Protein AF-A0A352CDX6-F1 (afdb_monomer_lite)

Secondary structure (DSSP, 8-state):
-PEEEE-S-TTHHHHHHHHHHHHTT-SSEEEEE-

Structure (mmCIF, N/CA/C/O backbone):
data_AF-A0A352CDX6-F1
#
_entry.id   AF-A0A352CDX6-F1
#
loop_
_atom_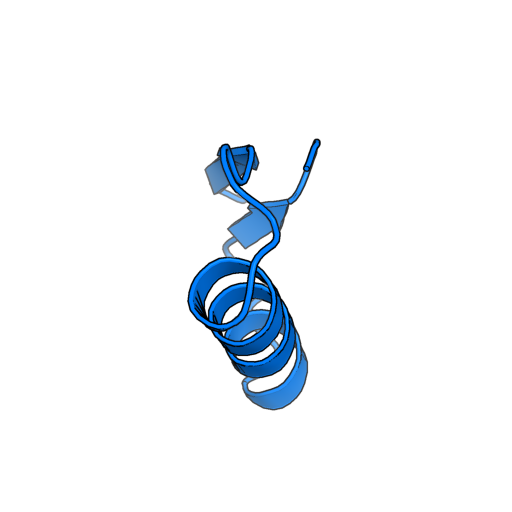site.group_PDB
_atom_site.id
_atom_site.type_symbol
_atom_site.label_atom_id
_atom_site.label_alt_id
_atom_site.label_comp_id
_atom_site.label_asym_id
_atom_site.label_entity_id
_atom_site.label_seq_id
_atom_site.pdbx_PDB_ins_code
_atom_site.Cartn_x
_atom_site.Cartn_y
_atom_site.Cartn_z
_atom_site.occupancy
_atom_site.B_iso_or_equiv
_atom_site.auth_seq_id
_atom_site.auth_comp_id
_atom_site.auth_asym_id
_atom_site.auth_atom_id
_atom_site.pdbx_PDB_model_num
ATOM 1 N N . MET A 1 1 ? -13.016 6.389 9.561 1.00 84.94 1 MET A N 1
ATOM 2 C CA 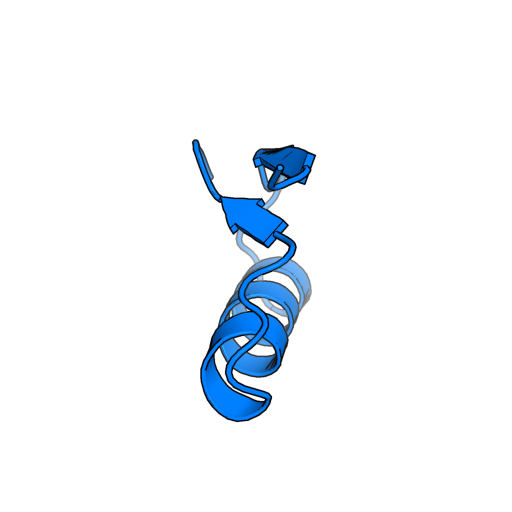. MET A 1 1 ? -13.190 6.592 8.108 1.00 84.94 1 MET A CA 1
ATOM 3 C C . MET A 1 1 ? -11.838 6.321 7.475 1.00 84.94 1 MET A C 1
ATOM 5 O O . MET A 1 1 ? -10.879 6.942 7.913 1.00 84.94 1 MET A O 1
ATOM 9 N N . ALA A 1 2 ? -11.730 5.328 6.592 1.00 92.31 2 ALA A N 1
ATOM 10 C CA . ALA A 1 2 ? -10.443 4.912 6.035 1.00 92.31 2 ALA A CA 1
ATOM 11 C C . ALA A 1 2 ? -10.028 5.813 4.861 1.00 92.31 2 ALA A C 1
ATOM 13 O O . ALA A 1 2 ? -10.874 6.261 4.083 1.00 92.31 2 ALA A O 1
ATOM 14 N N . VAL A 1 3 ? -8.728 6.079 4.739 1.00 97.81 3 VAL A N 1
ATOM 15 C CA . VAL A 1 3 ? -8.143 6.771 3.589 1.00 97.81 3 VAL A CA 1
ATOM 16 C C . VAL A 1 3 ? -8.042 5.779 2.437 1.00 97.81 3 VAL A C 1
ATOM 18 O O . VAL A 1 3 ? -7.397 4.740 2.554 1.00 97.81 3 VAL A O 1
ATOM 21 N N . ARG A 1 4 ? -8.679 6.110 1.316 1.00 97.94 4 ARG A N 1
ATOM 22 C CA . ARG A 1 4 ? -8.699 5.269 0.116 1.00 97.94 4 ARG A CA 1
ATOM 23 C C . ARG A 1 4 ? -7.482 5.583 -0.747 1.00 97.94 4 ARG A C 1
ATOM 25 O O . ARG A 1 4 ? -7.293 6.735 -1.134 1.00 97.94 4 ARG A O 1
ATOM 32 N N . VAL A 1 5 ? -6.665 4.577 -1.045 1.00 97.81 5 VAL A N 1
ATOM 33 C CA . VAL A 1 5 ? -5.403 4.732 -1.787 1.00 97.81 5 VAL A CA 1
ATOM 34 C C . VAL A 1 5 ? -5.302 3.745 -2.948 1.00 97.81 5 VAL A C 1
ATOM 36 O O . VAL A 1 5 ? -5.815 2.631 -2.873 1.00 97.81 5 VAL A O 1
ATOM 39 N N . ALA A 1 6 ? -4.611 4.148 -4.015 1.00 98.44 6 ALA A N 1
ATOM 40 C CA . ALA A 1 6 ? -4.211 3.273 -5.117 1.00 98.44 6 ALA A CA 1
ATOM 41 C C . ALA A 1 6 ? -2.677 3.165 -5.170 1.00 98.44 6 ALA A C 1
ATOM 43 O O . ALA A 1 6 ? -1.989 4.150 -4.884 1.00 98.44 6 ALA A O 1
ATOM 44 N N . ILE A 1 7 ? -2.135 1.997 -5.527 1.00 98.50 7 ILE A N 1
ATOM 45 C CA . ILE A 1 7 ? -0.681 1.743 -5.532 1.00 98.50 7 ILE A CA 1
ATOM 46 C C . ILE A 1 7 ? -0.133 1.707 -6.964 1.00 98.50 7 ILE A C 1
ATOM 48 O O . ILE A 1 7 ? 0.192 0.645 -7.492 1.00 98.50 7 ILE A O 1
ATOM 52 N N . ASN A 1 8 ? 0.096 2.881 -7.557 1.00 98.25 8 ASN A N 1
ATOM 53 C CA . ASN A 1 8 ? 0.700 2.953 -8.887 1.00 98.25 8 ASN A CA 1
ATOM 54 C C . ASN A 1 8 ? 2.161 2.450 -8.868 1.00 98.25 8 ASN A C 1
ATOM 56 O O . ASN A 1 8 ? 3.062 3.120 -8.357 1.00 98.25 8 ASN A O 1
ATOM 60 N N . GLY A 1 9 ? 2.383 1.259 -9.433 1.00 97.31 9 GLY A N 1
ATOM 61 C CA . GLY A 1 9 ? 3.686 0.595 -9.508 1.00 97.31 9 GLY A CA 1
ATOM 62 C C . GLY A 1 9 ? 3.856 -0.538 -8.490 1.00 97.31 9 GLY A C 1
ATOM 63 O O . GLY A 1 9 ? 4.556 -0.407 -7.483 1.00 97.31 9 GLY A O 1
ATOM 64 N N . PHE A 1 10 ? 3.313 -1.721 -8.800 1.00 98.56 10 PHE A N 1
ATOM 65 C CA . PHE A 1 10 ? 3.350 -2.909 -7.928 1.00 98.56 10 PHE A CA 1
ATOM 66 C C . PHE A 1 10 ? 4.625 -3.760 -8.034 1.00 98.56 10 PHE A C 1
ATOM 68 O O 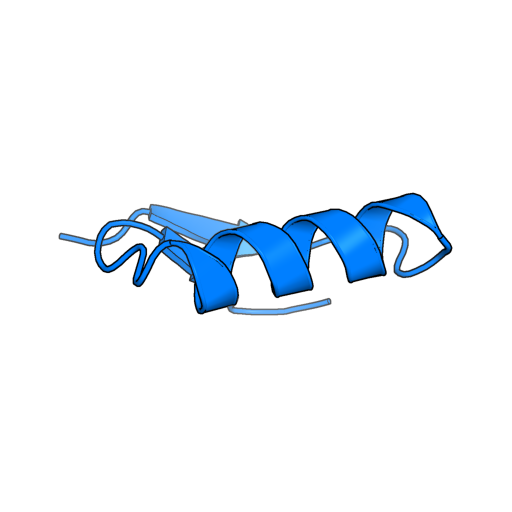. PHE A 1 10 ? 4.626 -4.998 -8.004 1.00 98.56 10 PHE A O 1
ATOM 75 N N . GLY A 1 11 ? 5.757 -3.073 -8.160 1.00 98.19 11 GLY A N 1
ATOM 76 C CA . GLY A 1 11 ? 7.078 -3.681 -8.102 1.00 98.19 11 GLY A CA 1
ATOM 77 C C . GLY A 1 11 ? 7.450 -4.111 -6.681 1.00 98.19 11 GLY A C 1
ATOM 78 O O . GLY A 1 11 ? 6.610 -4.396 -5.829 1.00 98.19 11 GLY A O 1
ATOM 79 N N . ARG A 1 12 ? 8.752 -4.142 -6.392 1.00 98.50 12 ARG A N 1
ATOM 80 C CA . ARG A 1 12 ? 9.258 -4.529 -5.066 1.00 98.50 12 ARG A CA 1
ATOM 81 C C . ARG A 1 12 ? 8.673 -3.663 -3.941 1.00 98.50 12 ARG A C 1
ATOM 83 O O . ARG A 1 12 ? 8.246 -4.210 -2.933 1.00 98.50 12 ARG A O 1
ATOM 90 N N . ILE A 1 13 ? 8.616 -2.344 -4.134 1.00 98.56 13 ILE A N 1
ATOM 91 C CA . ILE A 1 13 ? 8.134 -1.399 -3.116 1.00 98.56 13 ILE A CA 1
ATOM 92 C C . ILE A 1 13 ? 6.619 -1.487 -2.933 1.00 98.56 13 ILE A C 1
ATOM 94 O O . ILE A 1 13 ? 6.175 -1.642 -1.802 1.00 98.56 13 ILE A O 1
ATOM 98 N N . GLY A 1 14 ? 5.831 -1.489 -4.015 1.00 98.62 14 GLY A N 1
ATOM 99 C CA . GLY A 1 14 ? 4.370 -1.597 -3.914 1.00 98.62 14 GLY A CA 1
ATOM 100 C C . GLY A 1 14 ? 3.915 -2.845 -3.147 1.00 98.62 14 GLY A C 1
ATOM 101 O O . GLY A 1 14 ? 3.045 -2.760 -2.282 1.00 98.62 14 GLY A O 1
ATOM 102 N N . ARG A 1 15 ? 4.583 -3.989 -3.365 1.00 98.75 15 ARG A N 1
ATOM 103 C CA . ARG A 1 15 ? 4.314 -5.225 -2.609 1.00 98.75 15 ARG A CA 1
ATOM 104 C C . ARG A 1 15 ? 4.669 -5.121 -1.126 1.00 98.75 15 ARG A C 1
ATOM 106 O O . ARG A 1 15 ? 3.935 -5.652 -0.298 1.00 98.75 15 ARG A O 1
ATOM 113 N N . LEU A 1 16 ? 5.777 -4.460 -0.783 1.00 98.62 16 LEU A N 1
ATOM 114 C CA . LEU A 1 16 ? 6.178 -4.259 0.615 1.00 98.62 16 LEU A CA 1
ATOM 115 C C . LEU A 1 16 ? 5.267 -3.261 1.338 1.00 98.62 16 LEU A C 1
ATOM 117 O O . LEU A 1 16 ? 4.978 -3.460 2.513 1.00 98.62 16 LEU A O 1
ATOM 121 N N . VAL A 1 17 ? 4.764 -2.240 0.640 1.00 98.44 17 VAL A N 1
ATOM 122 C CA . VAL A 1 17 ? 3.758 -1.316 1.182 1.00 98.44 17 VAL A CA 1
ATOM 123 C C . VAL A 1 17 ? 2.468 -2.066 1.510 1.00 98.44 17 VAL A C 1
ATOM 125 O O . VAL A 1 17 ? 2.006 -1.988 2.645 1.00 98.44 17 VAL A O 1
ATOM 128 N N . LEU A 1 18 ? 1.928 -2.851 0.567 1.00 98.44 18 LEU A N 1
ATOM 129 C CA . LEU A 1 18 ? 0.718 -3.641 0.820 1.00 98.44 18 LEU A CA 1
ATOM 130 C C . LEU A 1 18 ? 0.922 -4.646 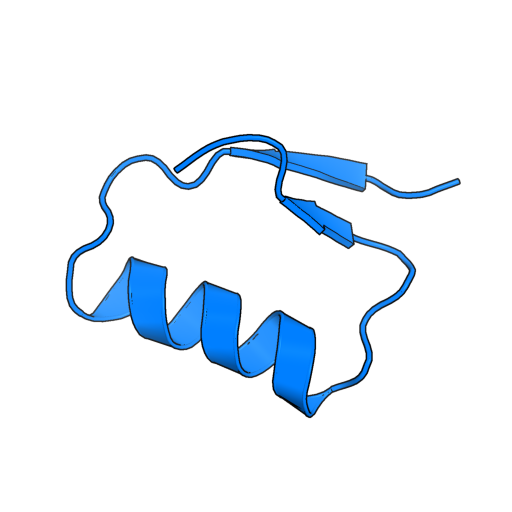1.963 1.00 98.44 18 LEU A C 1
ATOM 132 O O . LEU A 1 18 ? 0.067 -4.764 2.836 1.00 98.44 18 LEU A O 1
ATOM 136 N N . ARG A 1 19 ? 2.074 -5.328 1.994 1.00 98.50 19 ARG A N 1
ATOM 137 C CA . ARG A 1 19 ? 2.444 -6.218 3.101 1.00 98.50 19 ARG A CA 1
ATOM 138 C C . ARG A 1 19 ? 2.445 -5.478 4.439 1.00 98.50 19 ARG A C 1
ATOM 140 O O . ARG A 1 19 ? 1.820 -5.957 5.372 1.00 98.50 19 ARG A O 1
ATOM 147 N N . SER A 1 20 ? 3.096 -4.318 4.516 1.00 98.44 20 SER A N 1
ATOM 148 C CA . SER A 1 20 ? 3.183 -3.527 5.748 1.00 98.44 20 SER A CA 1
ATOM 149 C C . SER A 1 20 ? 1.804 -3.103 6.261 1.00 98.44 20 SER A C 1
ATOM 151 O O . SER A 1 20 ? 1.538 -3.223 7.456 1.00 98.44 20 SER A O 1
ATOM 153 N N . ILE A 1 21 ? 0.904 -2.679 5.363 1.00 98.12 21 ILE A N 1
ATOM 154 C CA . ILE A 1 21 ? -0.484 -2.323 5.705 1.00 98.12 21 ILE A CA 1
ATOM 155 C C . ILE A 1 21 ? -1.206 -3.511 6.360 1.00 98.12 21 ILE A C 1
ATOM 157 O O . ILE A 1 21 ? -1.856 -3.335 7.390 1.00 98.12 21 ILE A O 1
ATOM 161 N N . ILE A 1 22 ? -1.058 -4.713 5.792 1.00 97.75 22 ILE A N 1
ATOM 162 C CA . ILE A 1 22 ? -1.697 -5.939 6.294 1.00 97.75 22 ILE A CA 1
ATOM 163 C C . ILE A 1 22 ? -1.057 -6.405 7.612 1.00 97.75 22 ILE A C 1
ATOM 165 O O . ILE A 1 22 ? -1.772 -6.719 8.558 1.00 97.75 22 ILE A O 1
ATOM 169 N N . GLU A 1 23 ? 0.276 -6.431 7.702 1.00 98.56 23 GLU A N 1
ATOM 170 C CA . GLU A 1 23 ? 1.014 -6.900 8.888 1.00 98.56 23 GLU A CA 1
ATOM 171 C C . GLU A 1 23 ? 0.754 -6.043 10.133 1.00 98.56 23 GLU A C 1
ATOM 173 O O . GLU A 1 23 ? 0.757 -6.560 11.247 1.00 98.56 23 GLU A O 1
ATOM 178 N N . HIS A 1 24 ? 0.498 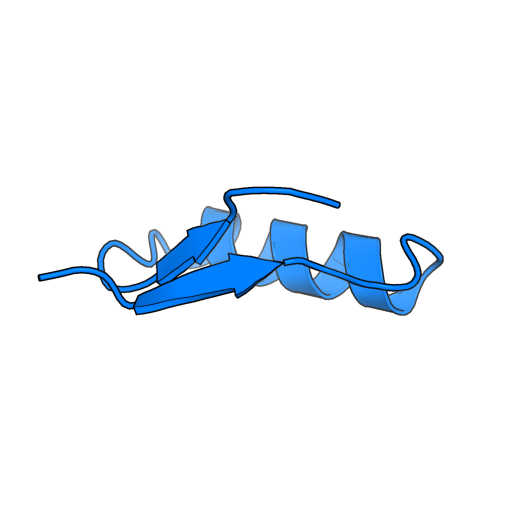-4.746 9.952 1.00 98.19 24 HIS A N 1
ATOM 179 C CA . HIS A 1 24 ? 0.198 -3.821 11.047 1.00 98.19 24 HIS A CA 1
ATOM 180 C C . HIS A 1 24 ? -1.309 -3.689 11.347 1.00 98.19 24 HIS A C 1
ATOM 182 O O . HIS A 1 24 ? -1.678 -2.797 12.110 1.00 98.19 24 HIS A O 1
ATOM 188 N N . ASP A 1 25 ? -2.175 -4.515 10.739 1.00 97.00 25 ASP A N 1
ATOM 189 C CA . ASP A 1 25 ? -3.648 -4.436 10.835 1.00 97.00 25 ASP A CA 1
ATOM 190 C C . ASP A 1 25 ? -4.171 -2.991 10.688 1.00 97.00 25 ASP A C 1
ATOM 192 O O . ASP A 1 25 ? -4.977 -2.496 11.483 1.00 97.00 25 ASP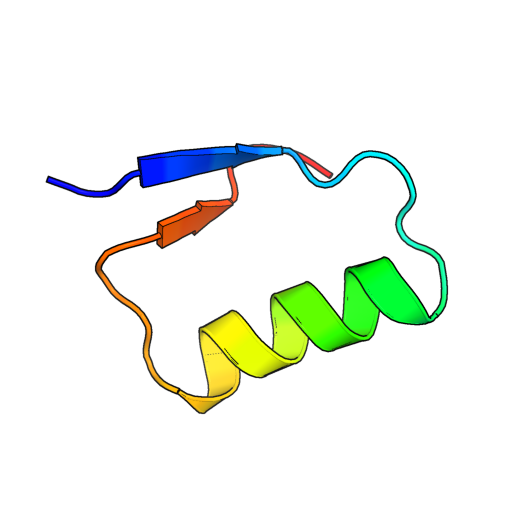 A O 1
ATOM 196 N N . ARG A 1 26 ? -3.657 -2.253 9.691 1.00 97.38 26 ARG A N 1
ATOM 197 C CA . ARG A 1 26 ? -4.046 -0.851 9.473 1.00 97.38 26 ARG A CA 1
ATOM 198 C C . ARG A 1 26 ? -5.480 -0.788 8.954 1.00 97.38 26 ARG A C 1
ATOM 200 O O . ARG A 1 26 ? -5.744 -1.064 7.790 1.00 97.38 26 ARG A O 1
ATOM 207 N N . ARG A 1 27 ? -6.406 -0.369 9.819 1.00 96.25 27 ARG A N 1
ATOM 208 C CA . ARG A 1 27 ? -7.838 -0.182 9.491 1.00 96.25 27 ARG A CA 1
ATOM 209 C C . ARG A 1 27 ? -8.182 1.223 9.005 1.00 96.25 27 ARG A C 1
ATOM 211 O O . ARG A 1 27 ? -9.317 1.499 8.624 1.00 96.25 27 ARG A O 1
ATOM 218 N N . ASP A 1 28 ? -7.217 2.129 9.059 1.00 97.62 28 ASP A N 1
ATOM 219 C CA . ASP A 1 28 ? -7.333 3.513 8.613 1.00 97.62 28 ASP A CA 1
ATOM 220 C C . ASP A 1 28 ? -6.954 3.698 7.134 1.00 97.62 28 ASP A C 1
ATOM 222 O O . ASP A 1 28 ? -7.084 4.808 6.622 1.00 97.62 28 ASP A O 1
ATOM 226 N N . ILE A 1 29 ? -6.533 2.635 6.438 1.00 97.62 29 ILE A N 1
ATOM 227 C CA . ILE A 1 29 ? -6.139 2.654 5.023 1.00 97.62 29 ILE A CA 1
ATOM 228 C C . ILE A 1 29 ? -6.909 1.570 4.261 1.00 97.62 29 ILE A C 1
ATOM 230 O O . ILE A 1 29 ? -6.917 0.409 4.657 1.00 97.62 29 ILE A O 1
ATOM 234 N N . GLU A 1 30 ? -7.518 1.943 3.139 1.00 98.06 30 GLU A N 1
ATOM 235 C CA . GLU A 1 30 ? -8.207 1.037 2.217 1.00 98.06 30 GLU A CA 1
ATOM 236 C C . GLU A 1 30 ? -7.514 1.096 0.848 1.00 98.06 30 GLU A C 1
ATOM 238 O O . GLU A 1 30 ? -7.545 2.125 0.169 1.00 98.06 30 GLU A O 1
ATOM 243 N N . VAL A 1 31 ? -6.869 0.004 0.430 1.00 97.88 31 VAL A N 1
ATOM 244 C CA . VAL A 1 31 ? -6.250 -0.089 -0.902 1.00 97.88 31 VAL A CA 1
ATOM 245 C C . VAL A 1 31 ? -7.329 -0.461 -1.917 1.00 97.88 31 VAL A C 1
ATOM 247 O O . VAL A 1 31 ? -7.802 -1.594 -1.929 1.00 97.88 31 VAL A O 1
ATOM 250 N N . VAL A 1 32 ? -7.731 0.494 -2.757 1.00 98.25 32 VAL A N 1
ATOM 251 C CA . VAL A 1 32 ? -8.864 0.332 -3.692 1.00 98.25 32 VAL A CA 1
ATOM 252 C C . VAL A 1 32 ? -8.444 -0.145 -5.080 1.00 98.25 32 VAL A C 1
ATOM 254 O O . VAL A 1 32 ? -9.270 -0.643 -5.840 1.00 98.25 32 VAL A O 1
ATOM 257 N N . ALA A 1 33 ? -7.170 0.036 -5.421 1.00 98.31 33 ALA A N 1
ATOM 258 C CA . ALA A 1 33 ? -6.577 -0.389 -6.677 1.00 98.31 33 ALA A CA 1
ATOM 259 C C . ALA A 1 33 ? -5.064 -0.561 -6.505 1.00 98.31 33 ALA A C 1
ATOM 261 O O . ALA A 1 33 ? -4.453 0.001 -5.590 1.00 98.31 33 ALA A O 1
ATOM 262 N N . ILE A 1 34 ? -4.474 -1.329 -7.412 1.00 97.38 34 ILE A N 1
ATOM 263 C CA . ILE A 1 34 ? -3.031 -1.446 -7.578 1.00 97.38 34 ILE A CA 1
ATOM 264 C C . ILE A 1 34 ? -2.681 -0.716 -8.869 1.00 97.38 34 ILE A C 1
ATOM 266 O O . ILE A 1 34 ? -2.995 -1.263 -9.946 1.00 97.38 34 ILE A O 1
#

Sequence (34 aa):
MAVRVAINGFGRIGRLVLRSIIEHDRRDIEVVAI

pLDDT: mean 97.51, std 2.45, range [84.94, 98.75]

Foldseek 3Di:
DADEDEQPPCPPVVVVVVVVCVVVVPPNHDHPYD

Radius of gyration: 9.33 Å; chains: 1; bounding box: 22×14×21 Å